Protein AF-A0A918GQV0-F1 (afdb_monomer_lite)

Structure (mmCIF, N/CA/C/O backbone):
data_AF-A0A918GQV0-F1
#
_entry.id   AF-A0A918GQV0-F1
#
loop_
_atom_site.group_PDB
_atom_site.id
_atom_site.type_symbol
_atom_site.label_atom_id
_atom_site.label_alt_id
_atom_site.label_comp_id
_atom_site.label_asym_id
_atom_site.label_entity_id
_atom_site.label_seq_id
_atom_site.pdbx_PDB_ins_code
_atom_site.Cartn_x
_atom_site.Cartn_y
_atom_site.Cartn_z
_atom_site.occupancy
_atom_site.B_iso_or_equiv
_atom_site.auth_seq_id
_atom_site.auth_comp_id
_atom_site.auth_asym_id
_atom_site.auth_atom_id
_atom_site.pdbx_PDB_model_num
ATOM 1 N N . MET A 1 1 ? -17.486 7.754 9.933 1.00 51.22 1 MET A N 1
ATOM 2 C CA . MET A 1 1 ? -16.283 7.061 9.443 1.00 51.22 1 MET A CA 1
ATOM 3 C C . MET A 1 1 ? -15.224 7.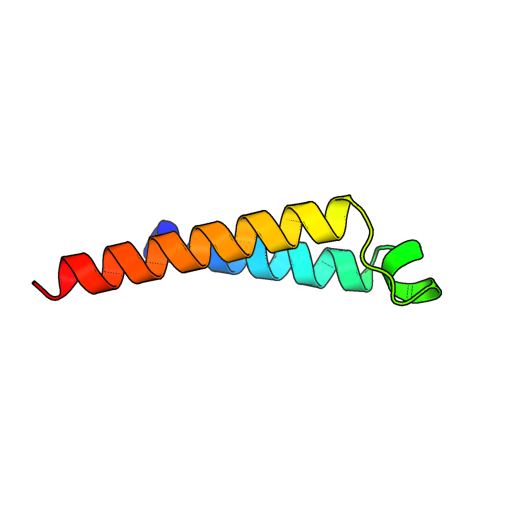245 10.504 1.00 51.22 1 MET A C 1
ATOM 5 O O . MET A 1 1 ? -15.020 8.372 10.950 1.00 51.22 1 MET A O 1
ATOM 9 N N . SER A 1 2 ? -14.727 6.151 11.075 1.00 62.69 2 SER A N 1
ATOM 10 C CA . SER A 1 2 ? -13.751 6.247 12.153 1.00 62.69 2 SER A CA 1
ATOM 11 C C . SER A 1 2 ? -12.419 6.661 11.534 1.00 62.69 2 SER A C 1
ATOM 13 O O . SER A 1 2 ? -11.953 6.009 10.607 1.00 62.69 2 SER A O 1
ATOM 15 N N . SER A 1 3 ? -11.790 7.727 12.036 1.00 76.69 3 SER A N 1
ATOM 16 C CA . SER A 1 3 ? -10.560 8.290 11.446 1.00 76.69 3 SER A CA 1
ATOM 17 C C . SER A 1 3 ? -9.443 7.249 11.239 1.00 76.69 3 SER A C 1
ATOM 19 O O . SER A 1 3 ? -8.597 7.396 10.361 1.00 76.69 3 SER A O 1
ATOM 21 N N . SER A 1 4 ? -9.431 6.176 12.033 1.00 76.56 4 SER A N 1
ATOM 22 C CA . SER A 1 4 ? -8.491 5.061 11.890 1.00 76.56 4 SER A CA 1
ATOM 23 C C . SER A 1 4 ? -8.814 4.114 10.728 1.00 76.56 4 SER A C 1
ATOM 25 O O . SER A 1 4 ? -7.884 3.591 10.120 1.00 76.56 4 SER A O 1
ATOM 27 N N . GLU A 1 5 ? -10.093 3.893 10.423 1.00 80.62 5 GLU A N 1
ATOM 28 C CA . GLU A 1 5 ? -10.537 3.080 9.280 1.00 80.62 5 GLU A CA 1
ATOM 29 C C . GLU A 1 5 ? -10.227 3.813 7.972 1.00 80.62 5 GLU A C 1
ATOM 31 O O . GLU A 1 5 ? -9.576 3.244 7.102 1.00 80.62 5 GLU A O 1
ATOM 36 N N . ASP A 1 6 ? -10.512 5.119 7.907 1.00 86.88 6 ASP A N 1
ATOM 37 C CA . ASP A 1 6 ? -10.191 5.955 6.740 1.00 86.88 6 ASP A CA 1
ATOM 38 C C . ASP A 1 6 ? -8.685 5.951 6.422 1.00 86.88 6 ASP A C 1
ATOM 40 O O . ASP A 1 6 ? -8.260 5.910 5.265 1.00 86.88 6 ASP A O 1
ATOM 44 N N . ARG A 1 7 ? -7.841 5.963 7.463 1.00 88.62 7 ARG A N 1
ATOM 45 C CA . ARG A 1 7 ? -6.380 5.875 7.312 1.00 88.62 7 ARG A CA 1
ATOM 46 C C . ARG A 1 7 ? -5.926 4.501 6.832 1.00 88.62 7 ARG A C 1
ATOM 48 O O . ARG A 1 7 ? -4.931 4.421 6.111 1.00 88.62 7 ARG A O 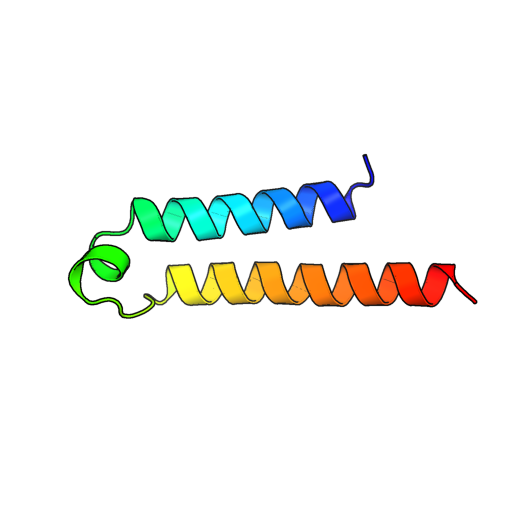1
ATOM 55 N N . LEU A 1 8 ? -6.607 3.433 7.247 1.00 90.75 8 LEU A N 1
ATOM 56 C CA . LEU A 1 8 ? -6.300 2.077 6.806 1.00 90.75 8 LEU A CA 1
ATOM 57 C C . LEU A 1 8 ? -6.645 1.899 5.325 1.00 90.75 8 L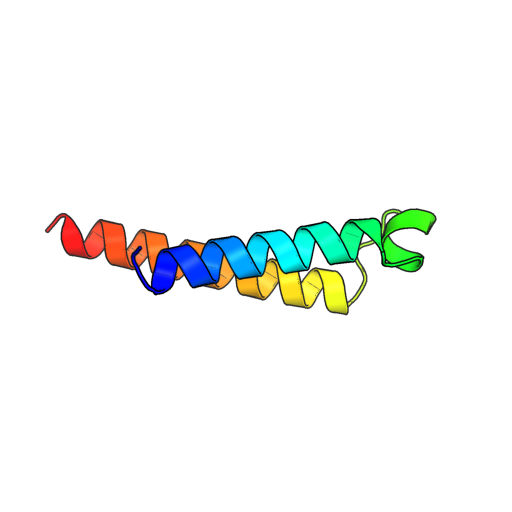EU A C 1
ATOM 59 O O . LEU A 1 8 ? -5.794 1.422 4.572 1.00 90.75 8 LEU A O 1
ATOM 63 N N . ASP A 1 9 ? -7.831 2.347 4.917 1.00 91.62 9 ASP A N 1
ATOM 64 C CA . ASP A 1 9 ? -8.296 2.286 3.530 1.00 91.62 9 ASP A CA 1
ATOM 65 C C . ASP A 1 9 ? -7.383 3.110 2.615 1.00 91.62 9 ASP A C 1
ATOM 67 O O . ASP A 1 9 ? -6.874 2.602 1.616 1.00 91.62 9 ASP A O 1
ATOM 71 N N . GLN A 1 10 ? -7.025 4.331 3.027 1.00 93.19 10 GLN A N 1
ATOM 72 C CA . GLN A 1 10 ? -6.066 5.157 2.291 1.00 93.19 10 GLN A CA 1
ATOM 73 C C . GLN A 1 10 ? -4.698 4.471 2.127 1.00 93.19 10 GLN A C 1
ATOM 75 O O . GLN A 1 10 ? -4.076 4.552 1.065 1.00 93.19 10 GLN A O 1
ATOM 80 N N . ALA A 1 11 ? -4.199 3.792 3.165 1.00 92.81 11 ALA A N 1
ATOM 81 C CA . ALA A 1 11 ? -2.929 3.073 3.086 1.00 92.81 11 ALA A CA 1
ATOM 82 C C . ALA A 1 11 ? -3.014 1.835 2.178 1.00 92.81 11 ALA A C 1
ATOM 84 O O . ALA A 1 11 ? -2.036 1.516 1.491 1.00 92.81 11 ALA A O 1
ATOM 85 N N . ALA A 1 12 ? -4.162 1.153 2.159 1.00 93.62 12 ALA A N 1
ATOM 86 C CA . ALA A 1 12 ? -4.427 0.043 1.251 1.00 93.62 12 ALA A CA 1
ATOM 87 C C . ALA A 1 12 ? -4.450 0.522 -0.209 1.00 93.62 12 ALA A C 1
ATOM 89 O O . ALA A 1 12 ? -3.745 -0.045 -1.049 1.00 93.62 12 ALA A O 1
ATOM 90 N N . ASP A 1 13 ? -5.158 1.616 -0.491 1.00 96.25 13 ASP A N 1
ATOM 91 C CA . ASP A 1 13 ? -5.249 2.220 -1.823 1.00 96.25 13 ASP A CA 1
ATOM 92 C C . ASP A 1 13 ? -3.898 2.725 -2.329 1.00 96.25 13 ASP A C 1
ATOM 94 O O . ASP A 1 13 ? -3.541 2.501 -3.491 1.00 96.25 13 ASP A O 1
ATOM 98 N N . ALA A 1 14 ? -3.109 3.362 -1.460 1.00 94.75 14 ALA A N 1
ATOM 99 C CA . ALA A 1 14 ? -1.764 3.817 -1.796 1.00 94.75 14 ALA A CA 1
ATOM 100 C C . ALA A 1 14 ? -0.848 2.639 -2.165 1.00 94.75 14 ALA A C 1
ATOM 102 O O . ALA A 1 14 ? -0.124 2.700 -3.162 1.00 94.75 14 ALA A O 1
ATOM 103 N N . TYR A 1 15 ? -0.898 1.545 -1.397 1.00 94.75 15 TYR A N 1
ATOM 104 C CA . TYR A 1 15 ? -0.128 0.339 -1.693 1.00 94.75 15 TYR A CA 1
ATOM 105 C C . TYR A 1 15 ? -0.574 -0.313 -3.009 1.00 94.75 15 TYR A C 1
ATOM 107 O O . TYR A 1 15 ? 0.264 -0.598 -3.866 1.00 94.75 15 TYR A O 1
ATOM 115 N N . ALA A 1 16 ? -1.882 -0.493 -3.207 1.00 93.31 16 ALA A N 1
ATOM 116 C CA . ALA A 1 16 ? -2.437 -1.091 -4.417 1.00 93.31 16 ALA A CA 1
ATOM 117 C C . ALA A 1 16 ? -2.127 -0.261 -5.673 1.00 93.31 16 ALA A C 1
ATOM 119 O O . ALA A 1 16 ? -1.728 -0.816 -6.698 1.00 93.31 16 ALA A O 1
ATOM 120 N N . SER A 1 17 ? -2.256 1.065 -5.591 1.00 95.00 17 SER A N 1
ATOM 121 C CA . SER A 1 17 ? -1.928 1.971 -6.699 1.00 95.00 17 SER A CA 1
ATOM 122 C C . SER A 1 17 ? -0.442 1.907 -7.037 1.00 95.00 17 SER A C 1
ATOM 124 O O . SER A 1 17 ? -0.077 1.754 -8.198 1.00 95.00 17 SER A O 1
ATOM 126 N N . HIS A 1 18 ? 0.429 1.873 -6.026 1.00 94.69 18 HIS A N 1
ATOM 127 C CA . HIS A 1 18 ? 1.862 1.730 -6.258 1.00 94.69 18 HIS A CA 1
ATOM 128 C C . HIS A 1 18 ? 2.220 0.431 -6.994 1.00 94.69 18 HIS A C 1
ATOM 130 O O . HIS A 1 18 ? 3.060 0.452 -7.889 1.00 94.69 18 HIS A O 1
ATOM 136 N N . LEU A 1 19 ? 1.586 -0.696 -6.659 1.00 91.81 19 LEU A N 1
ATOM 137 C CA . LEU A 1 19 ? 1.816 -1.956 -7.375 1.00 91.81 19 LEU A CA 1
ATOM 138 C C . LEU A 1 19 ? 1.387 -1.880 -8.851 1.00 91.81 19 LEU A C 1
ATOM 140 O O . LEU A 1 19 ? 2.028 -2.505 -9.697 1.00 91.81 19 LEU A O 1
ATOM 144 N N . ARG A 1 20 ? 0.339 -1.105 -9.165 1.00 91.88 20 ARG A N 1
ATOM 145 C CA . ARG A 1 20 ? -0.154 -0.896 -10.538 1.00 91.88 20 ARG A CA 1
ATOM 146 C C . ARG A 1 20 ? 0.676 0.091 -11.351 1.00 91.88 20 ARG A C 1
ATOM 148 O O . ARG A 1 20 ? 0.760 -0.083 -12.563 1.00 91.88 20 ARG A O 1
ATOM 155 N N . ASP A 1 21 ? 1.292 1.081 -10.713 1.00 93.12 21 ASP A N 1
ATOM 156 C CA . ASP A 1 21 ? 1.970 2.176 -11.419 1.00 93.12 21 ASP A CA 1
ATOM 157 C C . ASP A 1 21 ? 3.499 2.022 -11.417 1.00 93.12 21 ASP A C 1
ATOM 159 O O . ASP A 1 21 ? 4.192 2.480 -12.329 1.00 93.12 21 ASP A O 1
ATOM 163 N N . CYS A 1 22 ? 4.062 1.334 -10.419 1.00 94.12 22 CYS A N 1
ATOM 164 C CA . CYS A 1 22 ? 5.504 1.166 -10.298 1.00 94.12 22 CYS A CA 1
ATOM 165 C C . CYS A 1 22 ? 6.040 0.175 -11.336 1.00 94.12 22 CYS A C 1
ATOM 167 O O . CYS A 1 22 ? 5.822 -1.035 -11.246 1.00 94.12 22 CYS A O 1
ATOM 169 N N . ARG A 1 23 ? 6.849 0.679 -12.274 1.00 90.25 23 ARG A N 1
ATOM 170 C CA . ARG A 1 23 ? 7.507 -0.137 -13.304 1.00 90.25 23 ARG A CA 1
ATOM 171 C C . ARG A 1 23 ? 8.300 -1.315 -12.725 1.00 90.25 23 ARG A C 1
ATOM 173 O O . ARG A 1 23 ? 8.193 -2.400 -13.273 1.00 90.25 23 ARG A O 1
ATOM 180 N N . GLN A 1 24 ? 9.056 -1.126 -11.639 1.00 88.75 24 GLN A N 1
ATOM 181 C CA . GLN A 1 24 ? 9.850 -2.204 -11.020 1.00 88.75 24 GLN A CA 1
ATOM 182 C C . GLN A 1 24 ? 8.957 -3.306 -10.438 1.00 88.75 24 GLN A C 1
ATOM 184 O O . GLN A 1 24 ? 9.169 -4.483 -10.714 1.00 88.75 24 GLN A O 1
ATOM 189 N N . CYS A 1 25 ? 7.910 -2.923 -9.695 1.00 90.81 25 CYS A N 1
ATOM 190 C CA . CYS A 1 25 ? 6.973 -3.889 -9.117 1.00 90.81 25 CYS A CA 1
ATOM 191 C C . CYS A 1 25 ? 6.245 -4.688 -10.205 1.00 90.81 25 CYS A C 1
ATOM 193 O O . CYS A 1 25 ? 6.022 -5.885 -10.041 1.00 90.81 25 CYS A O 1
ATOM 195 N N . ARG A 1 26 ? 5.912 -4.039 -11.327 1.00 86.56 26 ARG A N 1
ATOM 196 C CA . ARG A 1 26 ? 5.274 -4.688 -12.478 1.00 86.56 26 ARG A CA 1
ATOM 197 C C . ARG A 1 26 ? 6.216 -5.571 -13.290 1.00 86.56 26 ARG A C 1
ATOM 199 O O . ARG A 1 26 ? 5.773 -6.594 -13.794 1.00 86.56 26 ARG A O 1
ATOM 206 N N . ALA A 1 27 ? 7.460 -5.138 -13.486 1.00 83.94 27 ALA A N 1
ATOM 207 C CA . ALA A 1 27 ? 8.397 -5.783 -14.401 1.00 83.94 27 ALA A CA 1
ATOM 208 C C . ALA A 1 27 ? 9.055 -7.018 -13.783 1.00 83.94 27 ALA A C 1
ATOM 210 O O . ALA A 1 27 ? 9.135 -8.052 -14.435 1.00 83.94 27 ALA A O 1
ATOM 211 N N . ASP A 1 28 ? 9.492 -6.918 -12.526 1.00 74.38 28 ASP A N 1
ATOM 212 C CA . ASP A 1 28 ? 10.316 -7.955 -11.899 1.00 74.38 28 ASP A CA 1
ATOM 213 C C . ASP A 1 28 ? 9.523 -8.847 -10.934 1.00 74.38 28 ASP A C 1
ATOM 215 O O . ASP A 1 28 ? 10.065 -9.810 -10.390 1.00 74.38 28 ASP A O 1
ATOM 219 N N . GLY A 1 29 ? 8.267 -8.486 -10.630 1.00 69.25 29 GLY A N 1
ATOM 220 C CA . GLY A 1 29 ? 7.476 -9.111 -9.561 1.00 69.25 29 GLY A CA 1
ATOM 221 C C . GLY A 1 29 ? 8.106 -8.967 -8.167 1.00 69.25 29 GLY A C 1
ATOM 222 O O . GLY A 1 29 ? 7.618 -9.541 -7.194 1.00 69.25 29 GLY A O 1
ATOM 223 N N . ARG A 1 30 ? 9.204 -8.205 -8.054 1.00 81.75 30 ARG A N 1
ATOM 224 C CA . ARG A 1 30 ? 9.911 -7.917 -6.808 1.00 81.75 30 ARG A CA 1
ATOM 225 C C . ARG A 1 30 ? 9.396 -6.618 -6.218 1.00 81.75 30 ARG A C 1
ATOM 227 O O . ARG A 1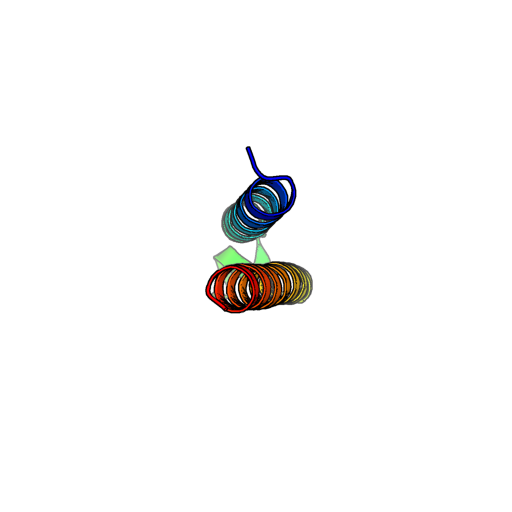 30 ? 9.302 -5.589 -6.881 1.00 81.75 30 ARG A O 1
ATOM 234 N N . GLU A 1 31 ? 9.093 -6.675 -4.932 1.00 83.25 31 GLU A N 1
ATOM 235 C CA . GLU A 1 31 ? 8.587 -5.532 -4.190 1.00 83.25 31 GLU A CA 1
ATOM 236 C C . GLU A 1 31 ? 9.697 -4.488 -4.008 1.00 83.25 31 GLU A C 1
ATOM 238 O O . GLU A 1 31 ? 10.711 -4.744 -3.352 1.00 83.25 31 GLU A O 1
ATOM 243 N N . CYS A 1 32 ? 9.518 -3.307 -4.601 1.00 93.75 32 CYS A N 1
ATOM 244 C CA . CYS A 1 32 ? 10.494 -2.228 -4.493 1.00 93.75 32 CYS A CA 1
ATOM 245 C C . CYS A 1 32 ? 10.508 -1.626 -3.065 1.00 93.75 32 CYS A C 1
ATOM 247 O O . CYS A 1 32 ? 9.582 -1.854 -2.274 1.00 93.75 32 CYS A O 1
ATOM 249 N N . PRO A 1 33 ? 11.518 -0.811 -2.702 1.00 94.75 33 PRO A N 1
ATOM 250 C CA . PRO A 1 33 ? 11.598 -0.205 -1.371 1.00 94.75 33 PRO A CA 1
ATOM 251 C C . PRO A 1 33 ? 10.363 0.626 -0.983 1.00 94.75 33 PRO A C 1
ATOM 253 O O . PRO A 1 33 ? 9.942 0.591 0.174 1.00 94.75 33 PRO A O 1
ATOM 256 N N . ALA A 1 34 ? 9.751 1.326 -1.943 1.00 93.38 34 ALA A N 1
ATOM 257 C CA . ALA A 1 34 ? 8.541 2.116 -1.716 1.00 93.38 34 ALA A CA 1
ATOM 258 C C . ALA A 1 34 ? 7.311 1.226 -1.468 1.00 93.38 34 ALA A C 1
ATOM 260 O O . ALA A 1 34 ? 6.596 1.433 -0.489 1.00 93.38 34 ALA A O 1
ATOM 261 N N . ALA A 1 35 ? 7.114 0.178 -2.272 1.00 94.50 35 ALA A N 1
ATOM 262 C CA . ALA A 1 35 ? 6.079 -0.827 -2.036 1.00 94.50 35 ALA A CA 1
ATOM 263 C C . ALA A 1 35 ? 6.236 -1.486 -0.653 1.00 94.50 35 ALA A C 1
ATOM 265 O O . ALA A 1 35 ? 5.260 -1.627 0.085 1.00 94.50 35 ALA A O 1
ATOM 266 N N . LYS A 1 36 ? 7.477 -1.791 -0.250 1.00 94.94 36 LYS A N 1
ATOM 267 C CA . LYS A 1 36 ? 7.796 -2.327 1.081 1.00 94.94 36 LYS A CA 1
ATOM 268 C C . LYS A 1 36 ? 7.448 -1.362 2.206 1.00 94.94 36 LYS A C 1
ATOM 270 O O . LYS A 1 36 ? 6.927 -1.791 3.239 1.00 94.94 36 LYS A O 1
ATOM 275 N N . PHE A 1 37 ? 7.723 -0.075 2.019 1.00 95.25 37 PHE A N 1
ATOM 276 C CA . PHE A 1 37 ? 7.339 0.962 2.970 1.00 95.25 37 PHE A CA 1
ATOM 277 C C . PHE A 1 37 ? 5.813 1.059 3.108 1.00 95.25 37 PHE A C 1
ATOM 279 O O . PHE A 1 37 ? 5.302 0.964 4.224 1.00 95.25 37 PHE A O 1
ATOM 286 N N . LEU A 1 38 ? 5.088 1.145 1.989 1.00 95.06 38 LEU A N 1
ATOM 287 C CA . LEU A 1 38 ? 3.624 1.235 1.964 1.00 95.06 38 LEU A CA 1
ATOM 288 C C . LEU A 1 38 ? 2.966 0.010 2.607 1.00 95.06 38 LEU A C 1
ATOM 290 O O . LEU A 1 38 ? 2.109 0.150 3.480 1.00 95.06 38 LEU A O 1
ATOM 294 N N . ARG A 1 39 ? 3.441 -1.197 2.280 1.00 94.62 39 ARG A N 1
ATOM 295 C CA . ARG A 1 39 ? 2.968 -2.433 2.915 1.00 94.62 39 ARG A CA 1
ATOM 296 C C . ARG A 1 39 ? 3.196 -2.419 4.424 1.00 94.62 39 ARG A C 1
ATOM 298 O O . ARG A 1 39 ? 2.337 -2.856 5.189 1.00 94.62 39 ARG A O 1
ATOM 305 N N . ARG A 1 40 ? 4.356 -1.934 4.880 1.00 95.75 40 ARG A N 1
ATOM 306 C CA . ARG A 1 40 ? 4.661 -1.836 6.314 1.00 95.75 40 ARG A CA 1
ATOM 307 C C . ARG A 1 40 ? 3.748 -0.828 7.016 1.00 95.75 40 ARG A C 1
ATOM 309 O O . ARG A 1 40 ? 3.284 -1.134 8.112 1.00 95.75 40 ARG A O 1
ATOM 316 N N . ALA A 1 41 ? 3.466 0.314 6.391 1.00 94.25 41 ALA A N 1
ATOM 317 C CA . ALA A 1 41 ? 2.540 1.317 6.912 1.00 94.25 41 ALA A CA 1
ATOM 318 C C . ALA A 1 41 ? 1.118 0.751 7.055 1.00 94.25 41 ALA A C 1
ATOM 320 O O . ALA A 1 41 ? 0.564 0.770 8.154 1.00 94.25 41 ALA A O 1
ATOM 321 N N . HIS A 1 42 ? 0.585 0.137 5.995 1.00 93.50 42 HIS A N 1
ATOM 322 C CA . HIS A 1 42 ? -0.715 -0.537 6.015 1.00 93.50 42 HIS A CA 1
ATOM 323 C C . HIS A 1 42 ? -0.788 -1.613 7.112 1.00 93.50 42 HIS A C 1
ATOM 325 O O . HIS A 1 42 ? -1.703 -1.614 7.930 1.00 93.50 42 HIS A O 1
ATOM 331 N N . ASN A 1 43 ? 0.224 -2.483 7.216 1.00 94.62 43 ASN A N 1
ATOM 332 C CA . ASN A 1 43 ? 0.268 -3.529 8.243 1.00 94.62 43 ASN A CA 1
ATOM 333 C C . ASN A 1 43 ? 0.303 -2.983 9.678 1.00 94.62 43 ASN A C 1
ATOM 335 O O . ASN A 1 43 ? -0.237 -3.620 10.585 1.00 94.62 43 ASN A O 1
ATOM 339 N N . ASN A 1 44 ? 0.959 -1.843 9.906 1.00 93.62 44 ASN A N 1
ATOM 340 C CA . ASN A 1 44 ? 0.972 -1.195 11.215 1.00 93.62 44 ASN A CA 1
ATOM 341 C C . ASN A 1 44 ? -0.412 -0.645 11.569 1.00 93.62 44 ASN A C 1
ATOM 343 O O . ASN A 1 44 ? -0.916 -0.971 12.642 1.00 93.62 44 ASN A O 1
ATOM 347 N N . LEU A 1 45 ? -1.067 0.055 10.639 1.00 91.56 45 LEU A N 1
ATOM 348 C CA . LEU A 1 45 ? -2.438 0.543 10.820 1.00 91.56 45 LEU A CA 1
ATOM 349 C C . LEU A 1 45 ? -3.417 -0.611 11.079 1.00 91.56 45 LEU A C 1
ATOM 351 O O . LEU A 1 45 ? -4.236 -0.541 11.987 1.00 91.56 45 LEU A O 1
ATOM 355 N N . LEU A 1 46 ? -3.265 -1.738 10.381 1.00 90.19 46 LEU A N 1
ATOM 356 C CA . LEU A 1 46 ? -4.057 -2.955 10.608 1.00 90.19 46 LEU A CA 1
ATOM 357 C C . LEU A 1 46 ? -3.858 -3.548 12.008 1.00 90.19 46 LEU A C 1
ATOM 359 O O . LEU A 1 46 ? -4.762 -4.155 12.586 1.00 90.19 46 LEU A O 1
ATOM 363 N N . ARG A 1 47 ? -2.644 -3.454 12.557 1.00 90.75 47 ARG A N 1
ATOM 364 C CA . ARG A 1 47 ? -2.359 -3.888 13.933 1.00 90.75 47 ARG A CA 1
ATOM 365 C C . ARG A 1 47 ? -2.964 -2.919 14.943 1.00 90.75 47 ARG A C 1
ATOM 367 O O . ARG A 1 47 ? -3.525 -3.386 15.928 1.00 90.75 47 ARG A O 1
ATOM 374 N N . GLU A 1 48 ? -2.864 -1.618 14.703 1.00 88.56 48 GLU A N 1
ATOM 375 C CA . GLU A 1 48 ? -3.454 -0.576 15.549 1.00 88.56 48 GLU A CA 1
ATOM 376 C C . GLU A 1 48 ? -4.980 -0.674 15.573 1.00 88.56 48 GLU A C 1
ATOM 378 O O . GLU A 1 48 ? -5.555 -0.750 16.656 1.00 88.56 48 GLU A O 1
ATOM 383 N N . ALA A 1 49 ? -5.621 -0.806 14.409 1.00 86.06 49 ALA A N 1
ATOM 384 C CA . ALA A 1 49 ? -7.061 -1.010 14.287 1.00 86.06 49 ALA A CA 1
ATOM 385 C C . ALA A 1 49 ? -7.514 -2.244 15.078 1.00 86.06 49 ALA A C 1
ATOM 387 O O . ALA A 1 49 ? -8.388 -2.141 15.932 1.00 86.06 49 ALA A O 1
ATOM 388 N N . ARG A 1 50 ? -6.841 -3.395 14.910 1.00 85.56 50 ARG A N 1
ATOM 389 C CA . ARG A 1 50 ? -7.148 -4.613 15.684 1.00 85.56 50 ARG A CA 1
ATOM 390 C C . ARG A 1 50 ? -6.967 -4.436 17.192 1.00 85.56 50 ARG A C 1
ATOM 392 O O . ARG A 1 50 ? -7.756 -4.989 17.953 1.00 85.56 50 ARG A O 1
ATOM 399 N N . ARG A 1 51 ? -5.953 -3.683 17.636 1.00 82.81 51 ARG A N 1
ATOM 400 C CA . ARG A 1 51 ? -5.747 -3.368 19.062 1.00 82.81 51 ARG A CA 1
ATOM 401 C C . ARG A 1 51 ? -6.840 -2.446 19.597 1.00 82.81 51 ARG A C 1
ATOM 403 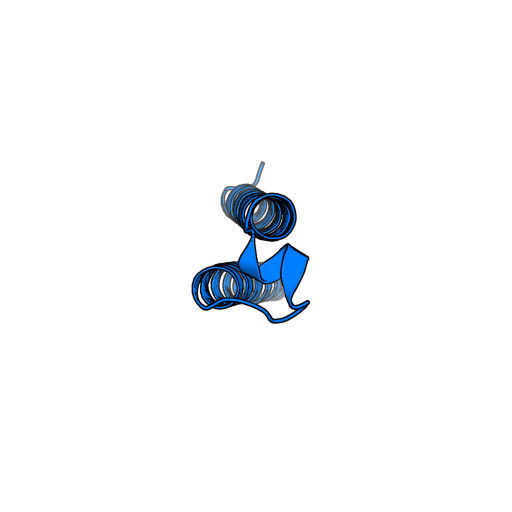O O . ARG A 1 51 ? -7.344 -2.712 20.682 1.00 82.81 51 ARG A O 1
ATOM 410 N N . GLY A 1 52 ? -7.248 -1.434 18.833 1.00 73.88 52 GLY A N 1
ATOM 411 C CA . GLY A 1 52 ? -8.374 -0.562 19.172 1.00 73.88 52 GLY A CA 1
ATOM 412 C C . GLY A 1 52 ? -9.689 -1.336 19.271 1.00 73.88 52 GLY A C 1
ATOM 413 O O . GLY A 1 52 ? -10.400 -1.218 20.263 1.00 73.88 52 GLY A O 1
ATOM 414 N N . SER A 1 53 ? -9.965 -2.226 18.313 1.00 64.25 53 SER A N 1
ATOM 415 C CA . SER A 1 53 ? -11.156 -3.088 18.322 1.00 64.25 53 SER A CA 1
ATOM 416 C C . SER A 1 53 ? -11.136 -4.177 19.403 1.00 64.25 53 SER A C 1
ATOM 418 O O . SER A 1 53 ? -12.190 -4.713 19.745 1.00 64.25 53 SER A O 1
ATOM 420 N N . ALA A 1 54 ? -9.957 -4.566 19.899 1.00 61.16 54 ALA A N 1
ATOM 421 C CA . ALA A 1 54 ? -9.808 -5.495 21.020 1.00 61.16 54 ALA A CA 1
ATOM 422 C C . ALA A 1 54 ? -9.942 -4.780 22.375 1.00 61.16 54 ALA A C 1
ATOM 424 O O . ALA A 1 54 ? -10.543 -5.331 23.291 1.00 61.16 54 ALA A O 1
ATOM 425 N N . ALA A 1 55 ? -9.432 -3.550 22.491 1.00 57.06 55 ALA A N 1
ATOM 426 C CA . ALA A 1 55 ? -9.610 -2.706 23.670 1.00 57.06 55 ALA A CA 1
ATOM 427 C C . ALA A 1 55 ? -11.068 -2.245 23.835 1.00 57.06 55 ALA A C 1
ATOM 429 O O . ALA A 1 55 ? -11.568 -2.234 24.949 1.00 57.06 55 ALA A O 1
ATOM 430 N N . ALA A 1 56 ? -11.774 -1.958 22.736 1.00 56.34 56 ALA A N 1
ATOM 431 C CA . ALA A 1 56 ? -13.197 -1.600 22.747 1.00 56.34 56 ALA A CA 1
ATOM 432 C C . ALA A 1 56 ? -14.149 -2.769 23.092 1.00 56.34 56 ALA A C 1
ATOM 434 O O . ALA A 1 56 ? -15.352 -2.563 23.205 1.00 56.34 56 ALA A O 1
ATOM 435 N N . ARG A 1 57 ? -13.631 -4.001 23.215 1.00 55.38 57 ARG A N 1
ATOM 436 C CA . ARG A 1 57 ? -14.389 -5.214 23.580 1.00 55.38 57 ARG A CA 1
ATOM 437 C C . ARG A 1 57 ? -14.183 -5.659 25.038 1.00 55.38 57 ARG A C 1
ATOM 439 O O . ARG A 1 57 ? -14.677 -6.725 25.400 1.00 55.38 57 ARG A O 1
ATOM 446 N N . ARG A 1 58 ? -13.435 -4.896 25.839 1.00 48.47 58 ARG A N 1
ATOM 447 C CA . ARG A 1 58 ? -13.252 -5.096 27.287 1.00 48.47 58 ARG A CA 1
ATOM 448 C C . ARG A 1 58 ? -14.100 -4.106 28.066 1.00 48.47 58 ARG A C 1
ATOM 450 O O . ARG A 1 58 ? -14.536 -4.506 29.163 1.00 48.47 58 ARG A O 1
#

pLDDT: mean 85.07, std 12.86, range [48.47, 96.25]

Radius of gyration: 13.77 Å; chains: 1; bounding box: 28×17×42 Å

Organism: Streptomyces griseoviridis (NCBI:txid45398)

Sequence (58 aa):
MSSSEDRLDQAADAYASHLRDCRQCRADGRECPAAKFLRRAHNNLLREARRGSAAARR

Secondary structure (DSSP, 8-state):
--HHHHHHHHHHHHHHHHHHH-HHHHHHS---HHHHHHHHHHHHHHHHHHHHHHHTT-

Foldseek 3Di:
DPPLVVQLVVLVVVLVVCCVPPPCCVPVVDQ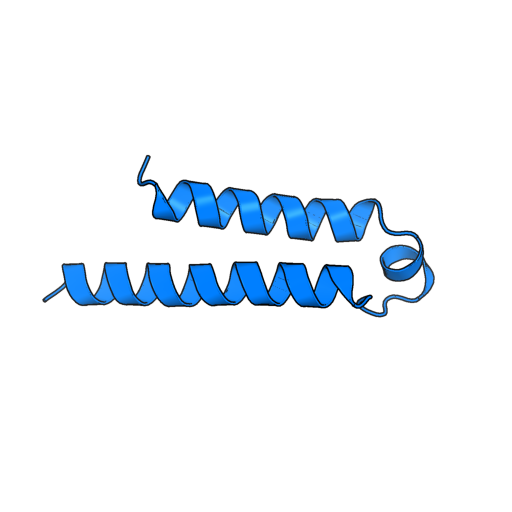DPVNVVSVVSNVVSVVVVVVVVVVVVD